Protein AF-A0A2V9HAG3-F1 (afdb_monomer)

Radius of gyration: 23.75 Å; Cα contacts (8 Å, |Δi|>4): 53; chains: 1; bounding box: 78×33×51 Å

pLDDT: mean 82.25, std 20.39, range [38.66, 98.19]

Solvent-accessible surface area (backbone atoms only — not comparable to full-atom values): 8205 Å² total; per-residue (Å²): 142,85,82,84,78,81,79,77,78,82,76,72,72,79,78,75,79,89,75,85,85,84,81,92,46,76,66,56,55,50,51,52,54,50,52,52,52,54,48,54,52,58,74,71,48,93,71,54,69,70,57,52,54,52,50,52,54,51,49,52,44,50,49,37,37,54,57,41,39,74,77,63,38,85,68,49,66,68,54,41,45,38,46,76,71,72,45,90,64,87,92,61,54,69,65,46,55,48,50,40,51,49,45,52,50,55,61,68,68,51,62,98,62,54,75,62,56,80,70,29,73,83,43,58,82,69,65,82,107

Secondary structure (DSSP, 8-state):
-------------------------HHHHHHHHHHHHHHHHHHHS---HHHHHHHHHHHHHHHHHHHHHHTT----HHHHHHHHTT---TT--HHHHHHHHHHHHHHHHS-TTHHHHTT-HHHHTTT--

Foldseek 3Di:
DDDPDDPDPPPPPPDDDDDDDDDDDPVNVVVVVVVVVVVVVVVPDPDDPVRVVVVVLVCLLVCLVVVLVVVPAPDDSVNSSCLVVVHDDPPGDPVSSVSSVVSSVVVPVPPPPVVCVVPPPVVVVVPPD

Structure (mmCIF, N/CA/C/O backbone):
data_AF-A0A2V9HAG3-F1
#
_entry.id   AF-A0A2V9HAG3-F1
#
loop_
_atom_site.group_PDB
_atom_site.id
_atom_site.type_symbol
_atom_site.label_atom_id
_atom_site.label_alt_id
_atom_site.label_comp_id
_atom_site.label_asym_id
_atom_site.label_entity_id
_atom_site.label_seq_id
_atom_site.pdbx_PDB_ins_code
_atom_site.Cartn_x
_atom_site.Cartn_y
_atom_site.Cartn_z
_atom_site.occupancy
_atom_site.B_iso_or_equiv
_atom_site.auth_seq_id
_atom_site.auth_comp_id
_atom_site.auth_asym_id
_atom_site.auth_atom_id
_atom_site.pdbx_PDB_model_num
ATOM 1 N N . MET A 1 1 ? -61.797 7.338 -31.074 1.00 43.69 1 MET A N 1
ATOM 2 C CA . MET A 1 1 ? -60.743 6.560 -31.758 1.00 43.69 1 MET A CA 1
ATOM 3 C C . MET A 1 1 ? -59.548 7.478 -31.913 1.00 43.69 1 MET A C 1
ATOM 5 O O . MET A 1 1 ? -59.654 8.463 -32.624 1.00 43.69 1 MET A O 1
ATOM 9 N N . GLY A 1 2 ? -58.485 7.245 -31.155 1.00 42.50 2 GLY A N 1
ATOM 10 C CA . GLY A 1 2 ? -57.330 8.139 -31.108 1.00 42.50 2 GLY A CA 1
ATOM 11 C C . GLY A 1 2 ? -56.347 7.630 -30.069 1.00 42.50 2 GLY A C 1
ATOM 12 O O . 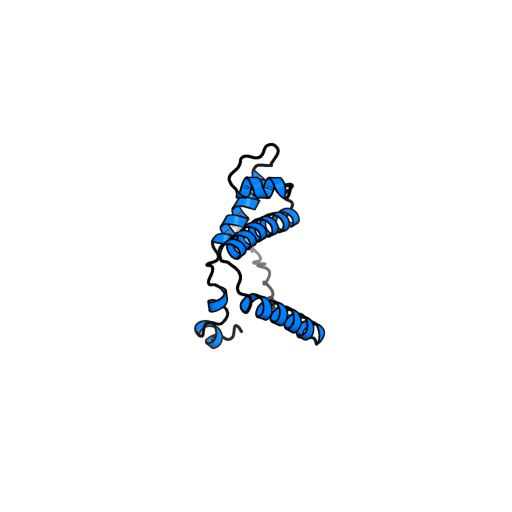GLY A 1 2 ? -56.325 8.114 -28.946 1.00 42.50 2 GLY A O 1
ATOM 13 N N . THR A 1 3 ? -55.613 6.577 -30.413 1.00 43.62 3 THR A N 1
ATOM 14 C CA . THR A 1 3 ? -54.488 6.097 -29.611 1.00 43.62 3 THR A CA 1
ATOM 15 C C . THR A 1 3 ? -53.237 6.817 -30.088 1.00 43.62 3 THR A C 1
ATOM 17 O O . THR A 1 3 ? -52.673 6.473 -31.126 1.00 43.62 3 THR A O 1
ATOM 20 N N . THR A 1 4 ? -52.820 7.834 -29.342 1.00 49.03 4 THR A N 1
ATOM 21 C CA . THR A 1 4 ? -51.509 8.465 -29.491 1.00 49.03 4 THR A CA 1
ATOM 22 C C . THR A 1 4 ? -50.461 7.482 -28.977 1.00 49.03 4 THR A C 1
ATOM 24 O O . THR A 1 4 ? -50.265 7.343 -27.772 1.00 49.03 4 THR A O 1
ATOM 27 N N . GLY A 1 5 ? -49.836 6.739 -29.888 1.00 46.31 5 GLY A N 1
ATOM 28 C CA . GLY A 1 5 ? -48.686 5.900 -29.571 1.00 46.31 5 GLY A CA 1
ATOM 29 C C . GLY A 1 5 ? -47.464 6.780 -29.338 1.00 46.31 5 GLY A C 1
ATOM 30 O O . GLY A 1 5 ? -46.930 7.353 -30.283 1.00 46.31 5 GLY A O 1
ATOM 31 N N . LEU A 1 6 ? -47.032 6.902 -28.083 1.00 51.00 6 LEU A N 1
ATOM 32 C CA . LEU A 1 6 ? -45.717 7.439 -27.744 1.00 51.00 6 LEU A CA 1
ATOM 33 C C . LEU A 1 6 ? -44.664 6.435 -28.245 1.00 51.00 6 LEU A C 1
ATOM 35 O O . LEU A 1 6 ? -44.533 5.344 -27.691 1.00 51.00 6 LEU A O 1
ATOM 39 N N . GLN A 1 7 ? -43.925 6.778 -29.298 1.00 55.44 7 GLN A N 1
ATOM 40 C CA . GLN A 1 7 ? -42.711 6.052 -29.664 1.00 55.44 7 GLN A CA 1
ATOM 41 C C . GLN A 1 7 ? -41.627 6.405 -28.641 1.00 55.44 7 GLN A C 1
ATOM 43 O O . GLN A 1 7 ? -41.087 7.509 -28.656 1.00 55.44 7 GLN A O 1
ATOM 48 N N . LEU A 1 8 ? -41.323 5.466 -27.738 1.00 52.16 8 LEU A N 1
ATOM 49 C CA . LEU A 1 8 ? -40.071 5.497 -26.991 1.00 52.16 8 LEU A CA 1
ATOM 50 C C . LEU A 1 8 ? -38.932 5.361 -28.006 1.00 52.16 8 LEU A C 1
ATOM 52 O O . LEU A 1 8 ? -38.699 4.283 -28.551 1.00 52.16 8 LEU A O 1
ATOM 56 N N . SER A 1 9 ? -38.228 6.461 -28.259 1.00 51.41 9 SER A N 1
ATOM 57 C CA . SER A 1 9 ? -36.904 6.434 -28.863 1.00 51.41 9 SER A CA 1
ATOM 58 C C . SER A 1 9 ? -35.992 5.639 -27.933 1.00 51.41 9 SER A C 1
ATOM 60 O O . SER A 1 9 ? -35.631 6.104 -26.851 1.00 51.41 9 SER A O 1
ATOM 62 N N . THR A 1 10 ? -35.659 4.413 -28.330 1.00 57.00 10 THR A N 1
ATOM 63 C CA . THR A 1 10 ? -34.601 3.607 -27.722 1.00 57.00 10 THR A CA 1
ATOM 64 C C . THR A 1 10 ? -33.259 4.254 -28.035 1.00 57.00 10 THR A C 1
ATOM 66 O O . THR A 1 10 ? -32.503 3.764 -28.868 1.00 57.00 10 THR A O 1
ATOM 69 N N . ASP A 1 11 ? -32.973 5.372 -27.380 1.00 49.41 11 ASP A N 1
ATOM 70 C CA . ASP A 1 11 ? -31.652 5.988 -27.376 1.00 49.41 11 ASP A CA 1
ATOM 71 C C . ASP A 1 1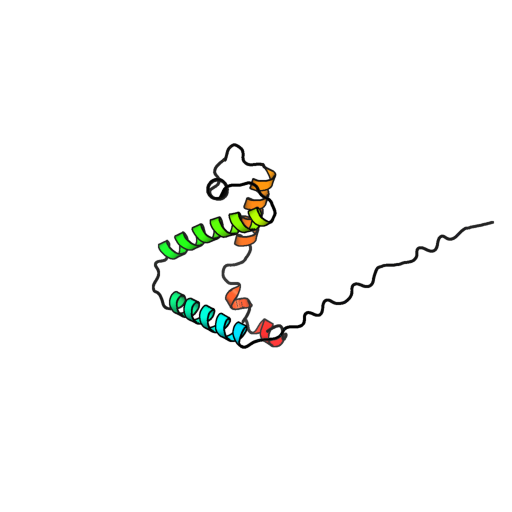1 ? -30.837 5.344 -26.246 1.00 49.41 11 ASP A C 1
ATOM 73 O O . ASP A 1 11 ? -30.435 5.960 -25.259 1.00 49.41 11 ASP A O 1
ATOM 77 N N . VAL A 1 12 ? -30.670 4.020 -26.342 1.00 59.50 12 VAL A N 1
ATOM 78 C CA . VAL A 1 12 ? -29.624 3.335 -25.587 1.00 59.50 12 VAL A CA 1
ATOM 79 C C . VAL A 1 12 ? -28.332 3.704 -26.297 1.00 59.50 12 VAL A C 1
ATOM 81 O O . VAL A 1 12 ? -27.927 3.044 -27.252 1.00 59.50 12 VAL A O 1
ATOM 84 N N . SER A 1 13 ? -27.750 4.817 -25.848 1.00 57.88 13 SER A N 1
ATOM 85 C CA . SER A 1 13 ? -26.429 5.308 -26.227 1.00 57.88 13 SER A CA 1
ATOM 86 C C . SER A 1 13 ? -25.469 4.132 -26.416 1.00 57.88 13 SER A C 1
ATOM 88 O O . SER A 1 13 ? -25.158 3.400 -25.470 1.00 57.88 13 SER A O 1
ATOM 90 N N . GLN A 1 14 ? -25.065 3.905 -27.670 1.00 60.88 14 GLN A N 1
ATOM 91 C CA . GLN A 1 14 ? -24.080 2.900 -28.046 1.00 60.88 14 GLN A CA 1
ATOM 92 C C . GLN A 1 14 ? -22.820 3.125 -27.209 1.00 60.88 14 GLN A C 1
ATOM 94 O O . GLN A 1 14 ? -22.093 4.102 -27.386 1.00 60.88 14 GLN A O 1
ATOM 99 N N . LYS A 1 15 ? -22.550 2.198 -26.290 1.00 66.38 15 LYS A N 1
ATOM 100 C CA . LYS A 1 15 ? -21.295 2.149 -25.548 1.00 66.38 15 LYS A CA 1
ATOM 101 C C . LYS A 1 15 ? -20.166 1.920 -26.555 1.00 66.38 15 LYS A C 1
ATOM 103 O O . LYS A 1 15 ? -19.976 0.799 -27.018 1.00 66.38 15 LYS A O 1
ATOM 108 N N . MET A 1 16 ? -19.442 2.982 -26.909 1.00 74.50 16 MET A N 1
ATOM 109 C CA . MET A 1 16 ? -18.207 2.882 -27.689 1.00 74.50 16 MET A CA 1
ATOM 110 C C . MET A 1 16 ? -17.277 1.869 -27.007 1.00 74.50 16 MET A C 1
ATOM 112 O O . MET A 1 16 ? -17.067 1.929 -25.792 1.00 74.50 16 MET A O 1
ATOM 116 N N . SER A 1 17 ? -16.751 0.909 -27.768 1.00 80.00 17 SER A N 1
ATOM 117 C CA . SER A 1 17 ? -15.815 -0.090 -27.253 1.00 80.00 17 SER A CA 1
ATOM 118 C C . SER A 1 17 ? -14.539 0.601 -26.769 1.00 80.00 17 SER A C 1
ATOM 120 O O . SER A 1 17 ? -13.871 1.280 -27.547 1.00 80.00 17 SER A O 1
ATOM 122 N N . PHE A 1 18 ? -14.201 0.431 -25.490 1.00 86.25 18 PHE A N 1
ATOM 123 C CA . PHE A 1 18 ? -12.934 0.894 -24.928 1.00 86.25 18 PHE A CA 1
ATOM 124 C C . PHE A 1 18 ? -11.774 0.167 -25.625 1.00 86.25 18 PHE A C 1
ATOM 126 O O . PHE A 1 18 ? -11.646 -1.048 -25.494 1.00 86.25 18 PHE A O 1
ATOM 133 N N . ALA A 1 19 ? -10.961 0.910 -26.379 1.00 87.88 19 ALA A N 1
ATOM 134 C CA . ALA A 1 19 ? -9.804 0.403 -27.117 1.00 87.88 19 ALA A CA 1
ATOM 135 C C . ALA A 1 19 ? -8.544 1.181 -26.688 1.00 87.88 19 ALA A C 1
ATOM 137 O O . ALA A 1 19 ? -8.182 2.165 -27.339 1.00 87.88 19 ALA A O 1
ATOM 138 N N . PRO A 1 20 ? -7.915 0.817 -25.555 1.00 91.12 20 PRO A N 1
ATOM 139 C CA . PRO A 1 20 ? -6.719 1.501 -25.079 1.00 91.12 20 PRO A CA 1
ATOM 140 C C . PRO A 1 20 ? -5.552 1.279 -26.048 1.00 91.12 20 PRO A C 1
ATOM 142 O O . PRO A 1 20 ? -5.352 0.174 -26.551 1.00 91.12 20 PRO A O 1
ATOM 145 N N . GLN A 1 21 ? -4.774 2.332 -26.300 1.00 92.31 21 GLN A N 1
ATOM 146 C CA . GLN A 1 21 ? -3.543 2.260 -27.085 1.00 92.31 21 GLN A CA 1
ATOM 147 C C . GLN A 1 21 ? -2.351 2.231 -26.130 1.00 92.31 21 GLN A C 1
ATOM 149 O O . GLN A 1 21 ? -2.187 3.137 -25.314 1.00 92.31 21 GLN A O 1
ATOM 154 N N . PHE A 1 22 ? -1.536 1.183 -26.224 1.00 92.25 22 PHE A N 1
ATOM 155 C CA . PHE A 1 22 ? -0.337 1.014 -25.410 1.00 92.25 22 PHE A CA 1
ATOM 156 C C . PHE A 1 22 ? 0.905 1.155 -26.286 1.00 92.25 22 PHE A C 1
ATOM 158 O O . PHE A 1 22 ? 0.975 0.568 -27.363 1.00 92.25 22 PHE A O 1
ATOM 165 N N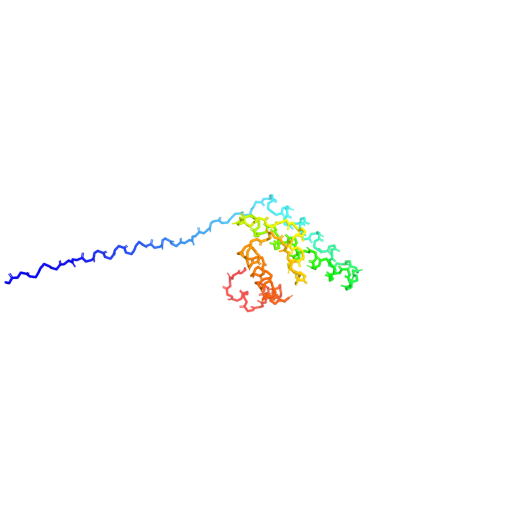 . GLU A 1 23 ? 1.899 1.892 -25.799 1.00 95.12 23 GLU A N 1
ATOM 166 C CA . GLU A 1 23 ? 3.207 2.024 -26.435 1.00 95.12 23 GLU A CA 1
ATOM 167 C C . GLU A 1 23 ? 4.298 1.846 -25.377 1.00 95.12 23 GLU A C 1
ATOM 169 O O . GLU A 1 23 ? 4.274 2.488 -24.324 1.00 95.12 23 GLU A O 1
ATOM 174 N N . ILE A 1 24 ? 5.260 0.961 -25.644 1.00 93.94 24 ILE A N 1
ATOM 175 C CA . ILE A 1 24 ? 6.413 0.759 -24.765 1.00 93.94 24 ILE A CA 1
ATOM 176 C C . ILE A 1 24 ? 7.522 1.706 -25.208 1.00 93.94 24 ILE A C 1
ATOM 178 O O . ILE A 1 24 ? 8.057 1.590 -26.308 1.00 93.94 24 ILE A O 1
ATOM 182 N N . THR A 1 25 ? 7.905 2.619 -24.321 1.00 97.00 25 THR A N 1
ATOM 183 C CA . THR A 1 25 ? 9.023 3.540 -24.543 1.00 97.00 25 THR A CA 1
ATOM 184 C C . THR A 1 25 ? 10.291 3.035 -23.858 1.00 97.00 25 THR A C 1
ATOM 186 O O . THR A 1 25 ? 10.238 2.263 -22.899 1.00 97.00 25 THR A O 1
ATOM 189 N N . ASN A 1 26 ? 11.451 3.547 -24.274 1.00 97.94 26 ASN A N 1
ATOM 190 C CA . ASN A 1 26 ? 12.724 3.247 -23.608 1.00 97.94 26 ASN A CA 1
ATOM 191 C C . ASN A 1 26 ? 12.707 3.589 -22.106 1.00 97.94 26 ASN A C 1
ATOM 193 O O . ASN A 1 26 ? 13.349 2.897 -21.318 1.00 97.94 26 ASN A O 1
ATOM 197 N N . SER A 1 27 ? 11.952 4.618 -21.698 1.00 97.88 27 SER A N 1
ATOM 198 C CA . SER A 1 27 ? 11.793 4.970 -20.282 1.00 97.88 27 SER A CA 1
ATOM 199 C C . SER A 1 27 ? 11.011 3.902 -19.520 1.00 97.88 27 SER A C 1
ATOM 201 O O . SER A 1 27 ? 11.432 3.511 -18.437 1.00 97.88 27 SER A O 1
ATOM 203 N N . ILE A 1 28 ? 9.912 3.393 -20.091 1.00 97.00 28 ILE A N 1
ATOM 204 C CA . ILE A 1 28 ? 9.128 2.305 -19.485 1.00 97.00 28 ILE A CA 1
ATOM 205 C C . ILE A 1 28 ? 10.012 1.066 -19.316 1.00 97.00 28 ILE A C 1
ATOM 207 O O . ILE A 1 28 ? 10.093 0.518 -18.220 1.00 97.00 28 ILE A O 1
ATOM 211 N N . THR A 1 29 ? 10.749 0.674 -20.357 1.00 97.38 29 THR A N 1
ATOM 212 C CA . THR A 1 29 ? 11.670 -0.472 -20.298 1.00 97.38 29 THR A CA 1
ATOM 213 C C . THR A 1 29 ? 12.758 -0.289 -19.235 1.00 97.38 29 THR A C 1
ATOM 215 O O . THR A 1 29 ? 13.090 -1.233 -1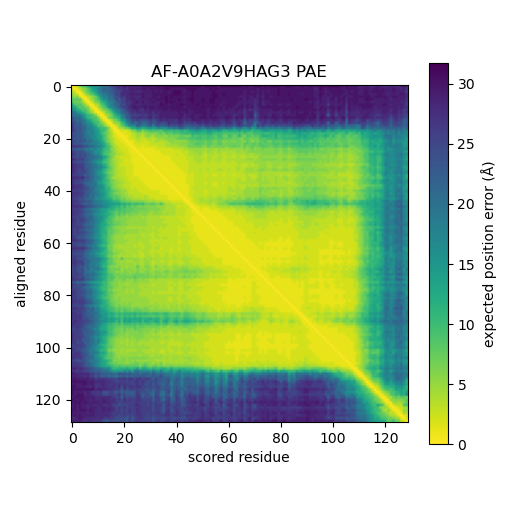8.512 1.00 97.38 29 THR A O 1
ATOM 218 N N . ALA A 1 30 ? 13.307 0.922 -19.103 1.00 98.06 30 ALA A N 1
ATOM 219 C CA . ALA A 1 30 ? 14.316 1.224 -18.093 1.00 98.06 30 ALA A CA 1
ATOM 220 C C . ALA A 1 30 ? 13.761 1.116 -16.663 1.00 98.06 30 ALA A C 1
ATOM 222 O O . ALA A 1 30 ? 14.416 0.512 -15.811 1.00 98.06 30 ALA A O 1
ATOM 223 N N . GLU A 1 31 ? 12.563 1.646 -16.397 1.00 98.12 31 GLU A N 1
ATOM 224 C CA . GLU A 1 31 ? 11.936 1.543 -15.073 1.00 98.12 31 GLU A CA 1
ATOM 225 C C . GLU A 1 31 ? 11.519 0.104 -14.745 1.00 98.12 31 GLU A C 1
ATOM 227 O O . GLU A 1 31 ?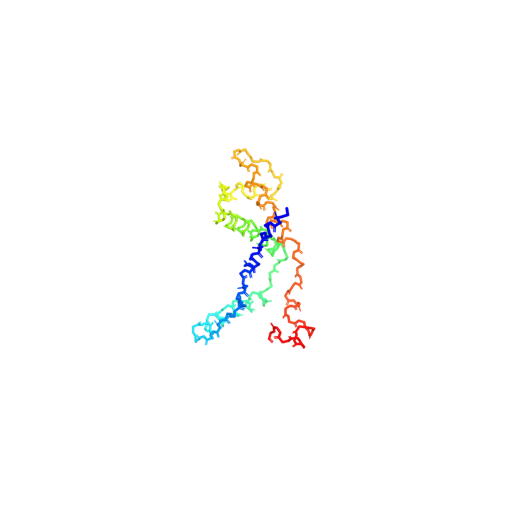 11.819 -0.372 -13.651 1.00 98.12 31 GLU A O 1
ATOM 232 N N . LEU A 1 32 ? 10.941 -0.637 -15.699 1.00 97.00 32 LEU A N 1
ATOM 233 C CA . LEU A 1 32 ? 10.638 -2.065 -15.521 1.00 97.00 32 LEU A CA 1
ATOM 234 C C . LEU A 1 32 ? 11.898 -2.860 -15.160 1.00 97.00 32 LEU A C 1
ATOM 236 O O . LEU A 1 32 ? 11.897 -3.641 -14.213 1.00 97.00 32 LEU A O 1
ATOM 240 N N . THR A 1 33 ? 13.015 -2.593 -15.843 1.00 97.50 33 THR A N 1
ATOM 241 C CA . THR A 1 33 ? 14.301 -3.238 -15.535 1.00 97.50 33 THR A CA 1
ATOM 242 C C . THR A 1 33 ? 14.775 -2.924 -14.111 1.00 97.50 33 THR A C 1
ATOM 244 O O . THR A 1 33 ? 15.355 -3.784 -13.448 1.00 97.50 33 THR A O 1
ATOM 247 N N . ARG A 1 34 ? 14.558 -1.700 -13.611 1.00 98.00 34 ARG A N 1
ATOM 248 C CA . ARG A 1 34 ? 14.916 -1.334 -12.230 1.00 98.00 34 ARG A CA 1
ATOM 249 C C . ARG A 1 34 ? 14.026 -2.041 -11.209 1.00 98.00 34 ARG A C 1
ATOM 251 O O . ARG A 1 34 ? 14.555 -2.539 -10.217 1.00 98.00 34 ARG A O 1
ATOM 258 N N . ILE A 1 35 ? 12.722 -2.121 -11.473 1.00 97.38 35 ILE A N 1
ATOM 259 C CA . ILE A 1 35 ? 11.755 -2.831 -10.624 1.00 97.38 35 ILE A CA 1
ATOM 260 C C . ILE A 1 35 ? 12.132 -4.314 -10.520 1.00 97.38 35 ILE 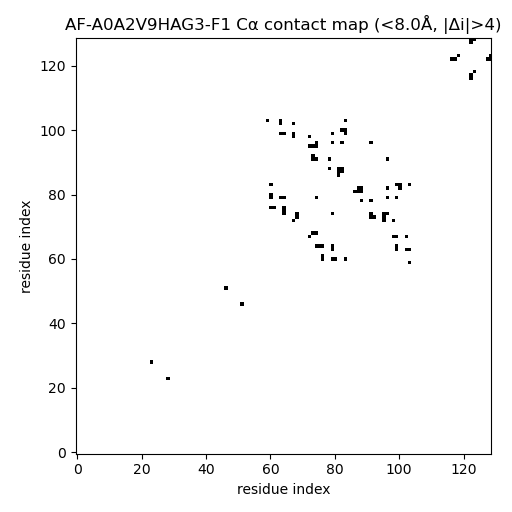A C 1
ATOM 262 O O . ILE A 1 35 ? 12.266 -4.828 -9.411 1.00 97.38 35 ILE A O 1
ATOM 266 N N . GLU A 1 36 ? 12.411 -4.978 -11.644 1.00 96.88 36 GLU A N 1
ATOM 267 C CA . GLU A 1 36 ? 12.766 -6.405 -11.647 1.00 96.88 36 GLU A CA 1
ATOM 268 C C . GLU A 1 36 ? 14.115 -6.687 -10.971 1.00 96.88 36 GLU A C 1
ATOM 270 O O . GLU A 1 36 ? 14.276 -7.705 -10.299 1.00 96.88 36 GLU A O 1
ATOM 275 N N . ARG A 1 37 ? 15.082 -5.763 -11.050 1.00 97.00 37 ARG A N 1
ATOM 276 C CA . ARG A 1 37 ? 16.333 -5.881 -10.277 1.00 97.00 37 ARG A CA 1
ATOM 277 C C . ARG A 1 37 ? 16.089 -5.802 -8.773 1.00 97.00 37 ARG A C 1
ATOM 279 O O . ARG A 1 37 ? 16.669 -6.588 -8.028 1.00 97.00 37 ARG A O 1
ATOM 286 N N . ALA A 1 38 ? 15.254 -4.864 -8.326 1.00 96.06 38 ALA A N 1
ATOM 287 C CA . ALA A 1 38 ? 14.906 -4.740 -6.914 1.00 96.06 38 ALA A CA 1
ATOM 288 C C . ALA A 1 38 ? 14.143 -5.978 -6.420 1.00 96.06 38 ALA A C 1
ATOM 290 O O . ALA A 1 38 ? 14.449 -6.502 -5.350 1.00 96.06 38 ALA A O 1
ATOM 291 N N . ARG A 1 39 ? 13.212 -6.491 -7.231 1.00 94.12 39 ARG A N 1
ATOM 292 C CA . ARG A 1 39 ? 12.484 -7.730 -6.951 1.00 94.12 39 ARG A CA 1
ATOM 293 C C . ARG A 1 39 ? 13.423 -8.925 -6.816 1.00 94.12 39 ARG A C 1
ATOM 295 O O . ARG A 1 39 ? 13.416 -9.577 -5.779 1.00 94.12 39 ARG A O 1
ATOM 302 N N . GLY A 1 40 ? 14.288 -9.151 -7.806 1.00 92.00 40 GLY A N 1
ATOM 303 C CA . GLY A 1 40 ? 15.241 -10.261 -7.785 1.00 92.00 40 GLY A CA 1
ATOM 304 C C . GLY A 1 40 ? 16.207 -10.204 -6.598 1.00 92.00 40 GLY A C 1
ATOM 305 O O . GLY A 1 40 ? 16.578 -11.241 -6.053 1.00 92.00 40 GLY A O 1
ATOM 306 N N . PHE A 1 41 ? 16.580 -9.001 -6.146 1.00 93.62 41 PHE A N 1
ATOM 307 C CA . PHE A 1 41 ? 17.354 -8.833 -4.915 1.00 93.62 41 PHE A CA 1
ATOM 308 C C . PHE A 1 41 ? 16.579 -9.297 -3.671 1.00 93.62 41 PHE A C 1
ATOM 310 O O . PHE A 1 41 ? 17.142 -10.004 -2.837 1.00 93.62 41 PHE A O 1
ATOM 317 N N . LEU A 1 42 ? 15.302 -8.920 -3.547 1.00 89.44 42 LEU A N 1
ATOM 318 C CA . LEU A 1 42 ? 14.451 -9.331 -2.425 1.00 89.44 42 LEU A CA 1
ATOM 319 C C . LEU A 1 42 ? 14.176 -10.840 -2.435 1.00 89.44 42 LEU A C 1
ATOM 321 O O . LEU A 1 42 ? 14.252 -11.461 -1.379 1.00 89.44 42 LEU A O 1
ATOM 325 N N . ASP A 1 43 ? 13.937 -11.431 -3.607 1.00 86.81 43 ASP A N 1
ATOM 326 C CA . ASP A 1 43 ? 13.695 -12.873 -3.759 1.00 86.81 43 ASP A CA 1
ATOM 327 C C . ASP A 1 43 ? 14.929 -13.712 -3.380 1.00 86.81 43 ASP A C 1
ATOM 329 O O . ASP A 1 43 ? 14.808 -14.811 -2.839 1.00 86.81 43 ASP A O 1
ATOM 333 N N . ALA A 1 44 ? 16.135 -13.195 -3.639 1.00 91.06 44 ALA A N 1
ATOM 334 C CA . ALA A 1 44 ? 17.387 -13.851 -3.264 1.00 91.06 44 ALA A CA 1
ATOM 335 C C . ALA A 1 44 ? 17.771 -13.642 -1.785 1.00 91.06 44 ALA A C 1
ATOM 337 O O . ALA A 1 44 ? 18.628 -14.362 -1.257 1.00 91.06 44 ALA A O 1
ATOM 338 N N . ALA A 1 45 ? 17.180 -12.654 -1.108 1.00 91.19 45 ALA A N 1
ATOM 339 C CA . ALA A 1 45 ? 17.479 -12.355 0.284 1.00 91.19 45 ALA A CA 1
ATOM 340 C C . ALA A 1 45 ? 16.845 -13.397 1.222 1.00 91.19 45 ALA A C 1
ATOM 342 O O . ALA A 1 45 ? 15.662 -13.714 1.141 1.00 91.19 45 ALA A O 1
ATOM 343 N N . LYS A 1 46 ? 17.624 -13.906 2.183 1.00 88.50 46 LYS A N 1
ATOM 344 C CA . LYS A 1 46 ? 17.110 -14.795 3.237 1.00 88.50 46 LYS A CA 1
ATOM 345 C C . LYS A 1 46 ? 16.500 -13.970 4.369 1.00 88.50 46 LYS A C 1
ATOM 347 O O . LYS A 1 46 ? 17.173 -13.670 5.353 1.00 88.50 46 LYS A O 1
ATOM 352 N N . LEU A 1 47 ? 15.242 -13.578 4.204 1.00 88.00 47 LEU A N 1
ATOM 353 C CA . LEU A 1 47 ? 14.470 -12.837 5.204 1.00 88.00 47 LEU A CA 1
ATOM 354 C C . LEU A 1 47 ? 13.747 -13.824 6.128 1.00 88.00 47 LEU A C 1
ATOM 356 O O . LEU A 1 47 ? 13.292 -14.874 5.678 1.00 88.00 47 LEU A O 1
ATOM 360 N N . SER A 1 48 ? 13.663 -13.519 7.425 1.00 92.81 48 SER A N 1
ATOM 361 C CA . SER A 1 48 ? 12.930 -14.379 8.358 1.00 92.81 48 SER A CA 1
ATOM 362 C C . SER A 1 48 ? 11.424 -14.288 8.116 1.00 92.81 48 SER A C 1
ATOM 364 O O . SER A 1 48 ? 10.908 -13.245 7.709 1.00 92.81 48 SER A O 1
ATOM 366 N N . GLU A 1 49 ? 10.703 -15.366 8.421 1.00 90.75 49 GLU A N 1
ATOM 367 C CA . GLU A 1 49 ? 9.240 -15.397 8.316 1.00 90.75 49 GLU A CA 1
ATOM 368 C C . GLU A 1 49 ? 8.588 -14.300 9.172 1.00 90.75 49 GLU A C 1
ATOM 370 O O . GLU A 1 49 ? 7.691 -13.602 8.699 1.00 90.75 49 GLU A O 1
ATOM 375 N N . ASP A 1 50 ? 9.106 -14.062 10.381 1.00 94.50 50 ASP A N 1
ATOM 376 C CA . ASP A 1 50 ? 8.637 -12.992 11.271 1.00 94.50 50 ASP A CA 1
ATOM 377 C C . ASP A 1 50 ? 8.801 -11.599 10.652 1.00 94.50 50 ASP A C 1
ATOM 379 O O . ASP A 1 50 ? 7.919 -10.743 10.781 1.00 94.50 50 ASP A O 1
ATOM 383 N N . TRP A 1 51 ? 9.919 -11.359 9.957 1.00 93.25 51 TRP A N 1
ATOM 384 C CA . TRP A 1 51 ? 10.150 -10.091 9.271 1.00 93.25 51 TRP A CA 1
ATOM 385 C C . TRP A 1 51 ? 9.152 -9.910 8.125 1.00 93.25 51 TRP A C 1
ATOM 387 O O . TRP A 1 51 ? 8.549 -8.843 8.003 1.00 93.25 51 TRP A O 1
ATOM 397 N N . ILE A 1 52 ? 8.921 -10.961 7.329 1.00 91.06 52 ILE A N 1
ATOM 398 C CA . ILE A 1 52 ? 7.960 -10.936 6.217 1.00 91.06 52 ILE A CA 1
ATOM 399 C C . ILE A 1 52 ? 6.549 -10.665 6.747 1.00 91.06 52 ILE A C 1
ATOM 401 O O . ILE A 1 52 ? 5.870 -9.768 6.248 1.00 91.06 52 ILE A O 1
ATOM 405 N N . ALA A 1 53 ? 6.126 -11.372 7.795 1.00 90.75 53 ALA A N 1
ATOM 406 C CA . ALA A 1 53 ? 4.817 -11.185 8.412 1.00 90.75 53 ALA A CA 1
ATOM 407 C C . ALA A 1 53 ? 4.645 -9.765 8.983 1.00 90.75 53 ALA A C 1
ATOM 409 O O . ALA A 1 53 ? 3.599 -9.133 8.799 1.00 90.75 53 ALA A O 1
ATOM 410 N N . GLY A 1 54 ? 5.684 -9.228 9.634 1.00 93.62 54 GLY A N 1
ATOM 411 C CA . GLY A 1 54 ? 5.701 -7.852 10.129 1.00 93.62 54 GLY A CA 1
ATOM 412 C C . GLY A 1 54 ? 5.552 -6.823 9.006 1.00 93.62 54 GLY A C 1
ATOM 413 O O . GLY A 1 54 ? 4.734 -5.904 9.106 1.00 93.62 54 GLY A O 1
ATOM 414 N N . MET A 1 55 ? 6.285 -7.012 7.908 1.00 93.38 55 MET A N 1
ATOM 415 C CA . MET A 1 55 ? 6.223 -6.144 6.732 1.00 93.38 55 MET A CA 1
ATOM 416 C C . MET A 1 55 ? 4.873 -6.219 6.021 1.00 93.38 55 MET A C 1
ATOM 418 O O . MET A 1 55 ? 4.313 -5.176 5.693 1.00 93.38 55 MET A O 1
ATOM 422 N N . GLN A 1 56 ? 4.304 -7.414 5.845 1.00 91.50 56 GLN A N 1
ATOM 423 C CA . GLN A 1 56 ? 2.968 -7.599 5.268 1.00 91.50 56 GLN A CA 1
ATOM 424 C C . GLN A 1 56 ? 1.891 -6.909 6.108 1.00 91.50 56 GLN A C 1
ATOM 426 O O . GLN A 1 56 ? 1.042 -6.197 5.574 1.00 91.50 56 GLN A O 1
ATOM 431 N N . LYS A 1 57 ? 1.952 -7.049 7.439 1.00 92.31 57 LYS A N 1
ATOM 432 C CA . LYS A 1 57 ? 1.033 -6.351 8.345 1.00 92.31 57 LYS A CA 1
ATOM 433 C C . LYS A 1 57 ? 1.157 -4.834 8.205 1.00 92.31 57 LYS A C 1
ATOM 435 O O . LYS A 1 57 ? 0.141 -4.141 8.174 1.00 92.31 57 LYS A O 1
ATOM 440 N N . ARG A 1 58 ? 2.385 -4.310 8.118 1.00 95.56 58 ARG A N 1
ATOM 441 C CA . ARG A 1 58 ? 2.619 -2.871 7.947 1.00 95.56 58 ARG A CA 1
ATOM 442 C C . ARG A 1 58 ? 2.140 -2.369 6.584 1.00 95.56 58 ARG A C 1
ATOM 444 O O . ARG A 1 58 ? 1.507 -1.319 6.535 1.00 95.56 58 ARG A O 1
ATOM 451 N N . SER A 1 59 ? 2.411 -3.117 5.515 1.00 95.19 59 SER A N 1
ATOM 452 C CA . SER A 1 59 ? 1.946 -2.824 4.154 1.00 95.19 59 SER A CA 1
ATOM 453 C C . SER A 1 59 ? 0.422 -2.756 4.105 1.00 95.19 59 SER A C 1
ATOM 455 O O . SER A 1 59 ? -0.100 -1.742 3.657 1.00 95.19 59 SER A O 1
ATOM 457 N N . LEU A 1 60 ? -0.289 -3.724 4.695 1.00 94.62 60 LEU A N 1
ATOM 458 C CA . LEU A 1 60 ? -1.753 -3.697 4.769 1.00 94.62 60 LEU A CA 1
ATOM 459 C C . LEU A 1 60 ? -2.287 -2.420 5.433 1.00 94.62 60 LEU A C 1
ATOM 461 O O . LEU A 1 60 ? -3.251 -1.834 4.951 1.00 94.62 60 LEU A O 1
ATOM 465 N N . VAL A 1 61 ? -1.675 -1.978 6.536 1.00 97.31 61 VAL A N 1
ATOM 466 C CA . VAL A 1 61 ? -2.093 -0.746 7.226 1.00 97.31 61 VAL A CA 1
ATOM 467 C C . VAL A 1 61 ? -1.866 0.484 6.349 1.00 97.31 61 VAL A C 1
ATOM 469 O O . VAL A 1 61 ? -2.749 1.333 6.260 1.00 97.31 61 VAL A O 1
ATOM 472 N N . LEU A 1 62 ? -0.699 0.582 5.706 1.00 97.88 62 LEU A N 1
ATOM 473 C CA . LEU A 1 62 ? -0.355 1.715 4.847 1.00 97.88 62 LEU A CA 1
ATOM 474 C C . LEU A 1 62 ? -1.251 1.771 3.609 1.00 97.88 62 LEU A C 1
ATOM 476 O O . LEU A 1 62 ? -1.799 2.827 3.309 1.00 97.88 62 LEU A O 1
ATOM 480 N N . GLU A 1 63 ? -1.429 0.645 2.923 1.00 96.12 63 GLU A N 1
ATOM 481 C CA . GLU A 1 63 ? -2.276 0.559 1.737 1.00 96.12 63 GLU A CA 1
ATOM 482 C C . GLU A 1 63 ? -3.722 0.901 2.059 1.00 96.12 63 GLU A C 1
ATOM 484 O O . GLU A 1 63 ? -4.284 1.787 1.422 1.00 96.12 63 GLU A O 1
ATOM 489 N N . ALA A 1 64 ? -4.296 0.260 3.083 1.00 96.88 64 ALA A N 1
ATOM 490 C CA . ALA A 1 64 ? -5.672 0.507 3.487 1.00 96.88 64 ALA A CA 1
ATOM 491 C C . ALA A 1 64 ? -5.886 1.970 3.883 1.00 96.88 64 ALA A C 1
ATOM 493 O O . ALA A 1 64 ? -6.882 2.559 3.490 1.00 96.88 64 ALA A O 1
ATOM 494 N N . HIS A 1 65 ? -4.947 2.573 4.618 1.00 98.19 65 HIS A N 1
ATOM 495 C CA . HIS A 1 65 ? -5.049 3.981 4.980 1.00 98.19 65 HIS A CA 1
ATOM 496 C C . HIS A 1 65 ? -4.990 4.891 3.749 1.00 98.19 65 HIS A C 1
ATOM 498 O O . HIS A 1 65 ? -5.897 5.691 3.549 1.00 98.19 65 HIS A O 1
ATOM 504 N N . TYR A 1 66 ? -3.946 4.793 2.921 1.00 97.88 66 TYR A N 1
ATOM 505 C CA . TYR A 1 66 ? -3.764 5.749 1.828 1.00 97.88 66 TYR A CA 1
ATOM 506 C C . TYR A 1 66 ? -4.801 5.583 0.722 1.00 97.88 66 TYR A C 1
ATOM 508 O O . TYR A 1 66 ? -5.276 6.589 0.200 1.00 97.88 66 TYR A O 1
ATOM 516 N N . THR A 1 67 ? -5.202 4.352 0.397 1.00 96.44 67 THR A N 1
ATOM 517 C CA . THR A 1 67 ? -6.223 4.124 -0.630 1.00 96.44 67 THR A CA 1
ATOM 518 C C . THR A 1 67 ? -7.570 4.705 -0.217 1.00 96.44 67 THR A C 1
ATOM 520 O O . THR A 1 67 ? -8.163 5.427 -1.004 1.00 96.44 67 THR A O 1
ATOM 523 N N . THR A 1 68 ? -8.040 4.481 1.015 1.00 97.25 68 THR A N 1
ATOM 524 C CA . THR A 1 68 ? -9.331 5.027 1.452 1.00 97.25 68 THR A CA 1
ATOM 525 C C . THR A 1 68 ? -9.221 6.511 1.777 1.00 97.25 68 THR A C 1
ATOM 527 O O . THR A 1 68 ? -10.209 7.238 1.744 1.00 97.25 68 THR A O 1
ATOM 530 N N . HIS A 1 69 ? -8.033 7.012 2.126 1.00 97.81 69 HIS A N 1
ATOM 531 C CA . HIS A 1 69 ? -7.834 8.444 2.344 1.00 97.81 69 HIS A CA 1
ATOM 532 C C . HIS A 1 69 ? -7.942 9.233 1.035 1.00 97.81 69 HIS A C 1
ATOM 534 O O . HIS A 1 69 ? -8.549 10.300 1.023 1.00 97.81 69 HIS A O 1
ATOM 540 N N . ILE A 1 70 ? -7.430 8.683 -0.073 1.00 97.12 70 ILE A N 1
ATOM 541 C CA . ILE A 1 70 ? -7.604 9.258 -1.417 1.00 97.12 70 ILE A CA 1
ATOM 542 C C . ILE A 1 70 ? -9.091 9.337 -1.796 1.00 97.12 70 ILE A C 1
ATOM 544 O O . ILE A 1 70 ? -9.514 10.340 -2.366 1.00 97.12 70 ILE A O 1
ATOM 548 N N . GLU A 1 71 ? -9.888 8.337 -1.413 1.00 94.88 71 GLU A N 1
ATOM 549 C CA . GLU A 1 71 ? -11.342 8.301 -1.650 1.00 94.88 71 GLU A CA 1
ATOM 550 C C . GLU A 1 71 ? -12.155 9.180 -0.670 1.00 94.88 71 GLU A C 1
ATOM 552 O O . GLU A 1 71 ? 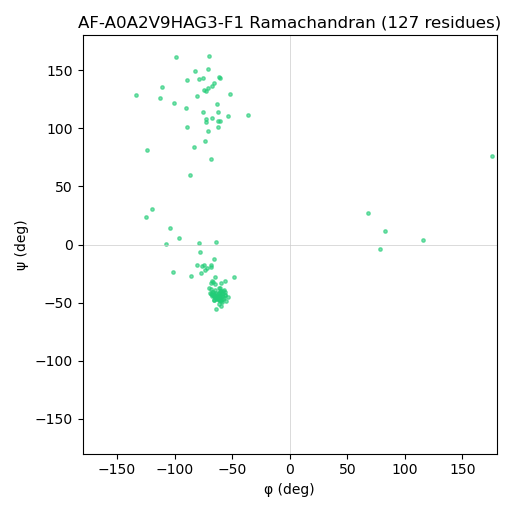-13.353 9.389 -0.858 1.00 94.88 71 GLU A O 1
ATOM 557 N N . GLY A 1 72 ? -11.507 9.762 0.349 1.00 95.94 72 GLY A N 1
ATOM 558 C CA . GLY A 1 72 ? -12.088 10.807 1.199 1.00 95.94 72 GLY A CA 1
ATOM 559 C C . GLY A 1 72 ? -12.294 10.451 2.674 1.00 95.94 72 GLY A C 1
ATOM 560 O O . GLY A 1 72 ? -12.819 11.286 3.422 1.00 95.94 72 GLY A O 1
ATOM 561 N N . THR A 1 73 ? -11.865 9.268 3.130 1.00 97.06 73 THR A N 1
ATOM 562 C CA . THR A 1 73 ? -11.891 8.939 4.569 1.00 97.06 73 THR A CA 1
ATOM 563 C C . THR A 1 73 ? -11.016 9.901 5.381 1.00 97.06 73 THR A C 1
ATOM 565 O O . THR A 1 73 ? -9.942 10.315 4.947 1.00 97.06 73 THR A O 1
ATOM 568 N N . GLN A 1 74 ? -11.445 10.247 6.595 1.00 97.12 74 GLN A N 1
ATOM 569 C CA . GLN A 1 74 ? -10.768 11.220 7.470 1.00 97.12 74 GLN A CA 1
ATOM 570 C C . GLN A 1 74 ? -9.982 10.555 8.611 1.00 97.12 74 GLN A C 1
ATOM 572 O O . GLN A 1 74 ? -9.599 11.208 9.584 1.00 97.12 74 GLN A O 1
ATOM 577 N N . LEU A 1 75 ? -9.760 9.241 8.527 1.00 97.62 75 LEU A N 1
ATOM 578 C CA . LEU A 1 75 ? -9.002 8.496 9.527 1.00 97.62 75 LEU A CA 1
ATOM 579 C C . LEU A 1 75 ? -7.523 8.860 9.447 1.00 97.62 75 LEU A C 1
ATOM 581 O O . LEU A 1 75 ? -6.933 8.846 8.371 1.00 97.62 75 LEU A O 1
ATOM 585 N N . THR A 1 76 ? -6.886 9.095 10.590 1.00 97.81 76 THR A N 1
ATOM 586 C CA . THR A 1 76 ? -5.421 9.149 10.636 1.00 97.81 76 THR A CA 1
ATOM 587 C C . THR A 1 76 ? -4.828 7.754 10.426 1.00 97.81 76 THR A C 1
ATOM 589 O O . THR A 1 76 ? -5.500 6.733 10.621 1.00 97.81 76 THR A O 1
ATOM 592 N N . LEU A 1 77 ? -3.539 7.686 10.084 1.00 98.00 77 LEU A N 1
ATOM 593 C CA . LEU A 1 77 ? -2.824 6.412 9.990 1.00 98.00 77 LEU A CA 1
ATOM 594 C C . LEU A 1 77 ? -2.907 5.613 11.304 1.00 98.00 77 LEU A C 1
ATOM 596 O O . LEU A 1 77 ? -3.150 4.410 11.282 1.00 98.00 77 LEU A O 1
ATOM 600 N N . GLU A 1 78 ? -2.783 6.286 12.452 1.00 97.44 78 GLU A N 1
ATOM 601 C CA . GLU A 1 78 ? -2.890 5.654 13.774 1.00 97.44 78 GLU A CA 1
ATOM 602 C C . GLU A 1 78 ? -4.303 5.111 14.038 1.00 97.44 78 GLU A C 1
ATOM 604 O O . GLU A 1 78 ? -4.470 3.984 14.509 1.00 97.44 78 GLU A O 1
ATOM 609 N N . GLN A 1 79 ? -5.342 5.888 13.715 1.00 97.88 79 GLN A N 1
ATOM 610 C CA . GLN A 1 79 ? -6.725 5.427 13.845 1.00 97.88 79 GLN A CA 1
ATOM 611 C C . GLN A 1 79 ? -6.979 4.213 12.948 1.00 97.88 79 GLN A C 1
ATOM 613 O O . GLN A 1 79 ? -7.591 3.243 13.395 1.00 97.88 79 GLN A O 1
ATOM 618 N N . SER A 1 80 ? -6.455 4.244 11.721 1.00 98.00 80 SER A N 1
ATOM 619 C CA . SER A 1 80 ? -6.559 3.149 10.758 1.00 98.00 80 SER A CA 1
ATOM 620 C C . SER A 1 80 ? -5.893 1.879 11.289 1.00 98.00 80 SER A C 1
ATOM 622 O O . SER A 1 80 ? -6.514 0.818 11.318 1.00 98.00 80 SER A O 1
ATOM 624 N N . GLU A 1 81 ? -4.668 1.985 11.809 1.00 98.00 81 GLU A N 1
ATOM 625 C CA . GLU A 1 81 ? -3.941 0.867 12.420 1.00 98.00 81 GLU A CA 1
ATOM 626 C C . GLU A 1 81 ? -4.724 0.233 13.580 1.00 98.00 81 GLU A C 1
ATOM 628 O O . GLU A 1 81 ? -4.886 -0.990 13.644 1.00 98.00 81 GLU A O 1
ATOM 633 N N . ARG A 1 82 ? -5.281 1.063 14.468 1.00 97.88 82 ARG A N 1
ATOM 634 C CA . ARG A 1 82 ? -6.077 0.606 15.615 1.00 97.88 82 ARG A CA 1
ATOM 635 C C . ARG A 1 82 ? -7.375 -0.078 15.186 1.00 97.88 82 ARG A C 1
ATOM 637 O O . ARG A 1 82 ? -7.696 -1.139 15.722 1.00 97.88 82 ARG A O 1
ATOM 644 N N . ILE A 1 83 ? -8.092 0.480 14.210 1.00 97.81 83 ILE A N 1
ATOM 645 C CA . ILE A 1 83 ? -9.319 -0.117 13.657 1.00 97.81 83 ILE A CA 1
ATOM 646 C C . ILE A 1 83 ? -9.009 -1.468 12.999 1.00 97.81 83 ILE A C 1
ATOM 648 O O . ILE A 1 83 ? -9.688 -2.457 13.274 1.00 97.81 83 ILE A O 1
ATOM 652 N N . LEU A 1 84 ? -7.947 -1.555 12.191 1.00 96.75 84 LEU A N 1
ATOM 653 C CA . LEU A 1 84 ? -7.529 -2.799 11.530 1.00 96.75 84 LEU A CA 1
ATOM 654 C C . LEU A 1 84 ? -7.086 -3.881 12.526 1.00 96.75 84 LEU A C 1
ATOM 656 O O . LEU A 1 84 ? -7.244 -5.074 12.234 1.00 96.75 84 LEU A O 1
ATOM 660 N N . ALA A 1 85 ? -6.584 -3.475 13.697 1.00 95.88 85 ALA A N 1
ATOM 661 C CA . ALA A 1 85 ? -6.286 -4.334 14.842 1.00 95.88 85 ALA A CA 1
ATOM 662 C C . ALA A 1 85 ? -7.529 -4.718 15.678 1.00 95.88 85 ALA A C 1
ATOM 664 O O . ALA A 1 85 ? -7.395 -5.421 16.678 1.00 95.88 85 ALA A O 1
ATOM 665 N N . GLY A 1 86 ? -8.730 -4.278 15.288 1.00 95.50 86 GLY A N 1
ATOM 666 C CA . GLY A 1 86 ? -9.992 -4.592 15.966 1.00 95.50 86 GLY A CA 1
ATOM 667 C C . GLY A 1 86 ? -10.300 -3.710 17.179 1.00 95.50 86 GLY A C 1
ATOM 668 O O . GLY A 1 86 ? -11.213 -4.015 17.947 1.00 95.50 86 GLY A O 1
ATOM 669 N N . GLN A 1 87 ? -9.556 -2.621 17.382 1.00 96.31 87 GLN A N 1
ATOM 670 C CA . GLN A 1 87 ? -9.793 -1.702 18.490 1.00 96.31 87 GLN A CA 1
ATOM 671 C C . GLN A 1 87 ? -10.910 -0.708 18.161 1.00 96.31 87 GLN A C 1
ATOM 673 O O . GLN A 1 87 ? -11.070 -0.263 17.025 1.00 96.31 87 GLN A O 1
ATOM 678 N N . LYS A 1 88 ? -11.640 -0.278 19.195 1.00 90.75 88 LYS A N 1
ATOM 679 C CA . LYS A 1 88 ? -12.583 0.841 19.085 1.00 90.75 88 LYS A CA 1
ATOM 680 C C . LYS A 1 88 ? -11.830 2.166 19.162 1.00 90.75 88 LYS A C 1
ATOM 682 O O . LYS A 1 88 ? -11.092 2.415 20.116 1.00 90.75 88 LYS A O 1
ATOM 687 N N . VAL A 1 89 ? -12.061 3.034 18.184 1.00 94.38 89 VAL A N 1
ATOM 688 C CA . VAL A 1 89 ? -11.460 4.368 18.101 1.00 94.38 89 VAL A CA 1
ATOM 689 C C . VAL A 1 89 ? -12.552 5.419 18.281 1.00 94.38 89 VAL A C 1
ATOM 691 O O . VAL A 1 89 ? -13.569 5.398 17.593 1.00 94.38 89 VAL A O 1
ATOM 694 N N . ARG A 1 90 ? -12.363 6.341 19.232 1.00 91.62 90 ARG A N 1
ATOM 695 C CA . ARG A 1 90 ? -13.285 7.470 19.438 1.00 91.62 90 ARG A CA 1
ATOM 696 C C . ARG A 1 90 ? -13.069 8.520 18.350 1.00 91.62 90 ARG A C 1
ATOM 698 O O . ARG A 1 90 ? -11.932 8.773 17.968 1.00 91.62 90 ARG A O 1
ATOM 705 N N . GLY A 1 91 ? -14.151 9.148 17.895 1.00 89.75 91 GLY A N 1
ATOM 706 C CA . GLY A 1 91 ? -14.097 10.218 16.891 1.00 89.75 91 GLY A CA 1
ATOM 707 C C . GLY A 1 91 ? -13.906 9.738 15.449 1.00 89.75 91 GLY A C 1
ATOM 708 O O . GLY A 1 91 ? -13.960 10.559 14.543 1.00 89.75 91 GLY A O 1
ATOM 709 N N . ALA A 1 92 ? -13.735 8.432 15.223 1.00 94.69 92 ALA A N 1
ATOM 710 C CA . ALA A 1 92 ? -13.806 7.850 13.889 1.00 94.69 92 ALA A CA 1
ATOM 711 C C . ALA A 1 92 ? -15.264 7.832 13.411 1.00 94.69 92 ALA A C 1
ATOM 713 O O . ALA A 1 92 ? -16.158 7.398 14.147 1.00 94.69 92 ALA A O 1
ATOM 714 N N . ARG A 1 93 ? -15.506 8.294 12.180 1.00 96.25 93 ARG A N 1
ATOM 715 C CA . ARG A 1 93 ? -16.822 8.174 11.549 1.00 96.25 93 ARG A CA 1
ATOM 716 C C . ARG A 1 93 ? -17.099 6.690 11.267 1.00 96.25 93 ARG A C 1
ATOM 718 O O . ARG A 1 93 ? -16.188 5.997 10.811 1.00 96.25 93 ARG A O 1
ATOM 725 N N . PRO A 1 94 ? -18.317 6.187 11.535 1.00 95.69 94 PRO A N 1
ATOM 726 C CA . PRO A 1 94 ? -18.644 4.786 11.279 1.00 95.69 94 PRO A CA 1
ATOM 727 C C . PRO A 1 94 ? -18.432 4.376 9.818 1.00 95.69 94 PRO A C 1
ATOM 729 O O . PRO A 1 94 ? -17.906 3.295 9.574 1.00 95.69 94 PRO A O 1
ATOM 732 N N . ASP A 1 95 ? -18.778 5.258 8.877 1.00 96.81 95 ASP A N 1
ATOM 733 C CA . ASP A 1 95 ? -18.652 4.998 7.440 1.00 96.81 95 ASP A CA 1
ATOM 734 C C . ASP A 1 95 ? -17.180 4.866 7.023 1.00 96.81 95 ASP A C 1
ATOM 736 O O . ASP A 1 95 ? -16.812 3.862 6.421 1.00 96.81 95 ASP A O 1
ATOM 740 N N . ASP A 1 96 ? -16.312 5.792 7.450 1.00 97.50 96 ASP A N 1
ATOM 741 C CA . ASP A 1 96 ? -14.868 5.725 7.190 1.00 97.50 96 ASP A CA 1
ATOM 742 C C . ASP A 1 96 ? -14.245 4.435 7.756 1.00 97.50 96 ASP A C 1
ATOM 744 O O . ASP A 1 96 ? -13.426 3.777 7.111 1.00 97.50 96 ASP A O 1
ATOM 748 N N . ALA A 1 97 ? -14.640 4.044 8.975 1.00 97.31 97 ALA A N 1
ATOM 749 C CA . ALA A 1 97 ? -14.175 2.800 9.582 1.00 97.31 97 ALA A CA 1
ATOM 750 C C . ALA A 1 97 ? -14.663 1.574 8.795 1.00 97.31 97 ALA A C 1
ATOM 752 O O . ALA A 1 97 ? -13.916 0.607 8.629 1.00 97.31 97 ALA A O 1
ATOM 753 N N . GLN A 1 98 ? -15.900 1.609 8.298 1.00 97.00 98 GLN A N 1
ATOM 754 C CA . GLN A 1 98 ? -16.466 0.538 7.490 1.00 97.00 98 GLN A CA 1
ATOM 755 C C . GLN A 1 98 ? -15.769 0.425 6.130 1.00 97.00 98 GLN A C 1
ATOM 757 O O . GLN A 1 98 ? -15.486 -0.690 5.696 1.00 97.00 98 GLN A O 1
ATOM 762 N N . GLU A 1 99 ? -15.449 1.542 5.481 1.00 96.94 99 GLU A N 1
ATOM 763 C CA . GLU A 1 99 ? -14.712 1.574 4.216 1.00 96.94 99 GLU A CA 1
ATOM 764 C C . GLU A 1 99 ? -13.310 0.972 4.362 1.00 96.94 99 GLU A C 1
ATOM 766 O O . GLU A 1 99 ? -12.933 0.071 3.609 1.00 96.94 99 GLU A O 1
ATOM 771 N N . LEU A 1 100 ? -12.584 1.361 5.412 1.00 97.69 100 LEU A N 1
ATOM 772 C CA . LEU A 1 100 ? -11.275 0.795 5.737 1.00 97.69 100 LEU A CA 1
ATOM 773 C C . LEU A 1 100 ? -11.340 -0.728 5.968 1.00 97.69 100 LEU A C 1
ATOM 775 O O . LEU A 1 100 ? -10.504 -1.492 5.474 1.00 97.69 100 LEU A O 1
ATOM 779 N N . LEU A 1 101 ? -12.350 -1.198 6.707 1.00 97.00 101 LEU A N 1
ATOM 780 C CA . LEU A 1 101 ? -12.563 -2.629 6.948 1.00 97.00 101 LEU A CA 1
ATOM 781 C C . LEU A 1 101 ? -12.982 -3.378 5.675 1.00 97.00 101 LEU A C 1
ATOM 783 O O . LEU A 1 101 ? -12.592 -4.536 5.492 1.00 97.00 101 LEU A O 1
ATOM 787 N N . ASN A 1 102 ? -13.733 -2.728 4.785 1.00 95.56 102 ASN A N 1
ATOM 788 C CA . ASN A 1 102 ? -14.084 -3.274 3.479 1.00 95.56 102 ASN A CA 1
ATOM 789 C C . ASN A 1 102 ? -12.839 -3.440 2.601 1.00 95.56 102 ASN A C 1
ATOM 791 O O . ASN A 1 102 ? -12.681 -4.509 2.010 1.00 95.56 102 ASN A O 1
ATOM 795 N N . TYR A 1 103 ? -11.923 -2.463 2.585 1.00 95.19 103 TYR A N 1
ATOM 796 C CA . TYR A 1 103 ? -10.639 -2.608 1.893 1.00 95.19 103 TYR A CA 1
ATOM 797 C C . TYR A 1 103 ? -9.843 -3.794 2.443 1.00 95.19 103 TYR A C 1
ATOM 799 O O . TYR A 1 103 ? -9.445 -4.669 1.679 1.00 95.19 103 TYR A O 1
ATOM 807 N N . LYS A 1 104 ? -9.681 -3.901 3.773 1.00 94.31 104 LYS A N 1
ATOM 808 C CA . LYS A 1 104 ? -9.003 -5.053 4.402 1.00 94.31 104 LYS A CA 1
ATOM 809 C C . LYS A 1 104 ? -9.617 -6.379 3.955 1.00 94.31 104 LYS A C 1
ATOM 811 O O . LYS A 1 104 ? -8.894 -7.326 3.651 1.00 94.31 104 LYS A O 1
ATOM 816 N N . LYS A 1 105 ? -10.949 -6.465 3.930 1.00 93.75 105 LYS A N 1
ATOM 817 C CA . LYS A 1 105 ? -11.657 -7.668 3.486 1.00 93.75 105 LYS A CA 1
ATOM 818 C C . LYS A 1 105 ? -11.368 -7.971 2.014 1.00 93.75 105 LYS A C 1
ATOM 820 O O . LYS A 1 105 ? -11.089 -9.121 1.701 1.00 93.75 105 LYS A O 1
ATOM 825 N N . ALA A 1 106 ? -11.408 -6.969 1.136 1.00 90.94 106 ALA A N 1
ATOM 826 C CA . ALA A 1 106 ? -11.088 -7.123 -0.283 1.00 90.94 106 ALA A CA 1
ATOM 827 C C . ALA A 1 106 ? -9.635 -7.568 -0.502 1.00 90.94 106 ALA A C 1
ATOM 829 O O . ALA A 1 106 ? -9.391 -8.528 -1.228 1.00 90.94 106 ALA A O 1
ATOM 830 N N . PHE A 1 107 ? -8.688 -6.944 0.199 1.00 87.94 107 PHE A N 1
ATOM 831 C CA . PHE A 1 107 ? -7.273 -7.299 0.151 1.00 87.94 107 PHE A CA 1
ATOM 832 C C . PHE A 1 107 ? -7.055 -8.781 0.496 1.00 87.94 107 PHE A C 1
ATOM 834 O O . PHE A 1 107 ? -6.435 -9.513 -0.271 1.00 87.94 107 PHE A O 1
ATOM 841 N N . LEU A 1 108 ? -7.655 -9.250 1.597 1.00 86.00 108 LEU A N 1
ATOM 842 C CA . LEU A 1 108 ? -7.530 -10.635 2.071 1.00 86.00 108 LEU A CA 1
ATOM 843 C C . LEU A 1 108 ? -8.326 -11.665 1.250 1.00 86.00 108 LEU A C 1
ATOM 845 O O . LEU A 1 108 ? -8.054 -12.859 1.359 1.00 86.00 108 LEU A O 1
ATOM 849 N N . LEU A 1 109 ? -9.312 -11.238 0.454 1.00 84.00 109 LEU A N 1
ATOM 850 C CA . LEU A 1 109 ? -10.033 -12.121 -0.474 1.00 84.00 109 LEU A CA 1
ATOM 851 C C . LEU A 1 109 ? -9.164 -12.533 -1.667 1.00 84.00 109 LEU A C 1
ATOM 853 O O . LEU A 1 109 ? -9.457 -13.539 -2.314 1.00 84.00 109 LEU A O 1
ATOM 857 N N . THR A 1 110 ? -8.103 -11.779 -1.953 1.00 68.31 110 THR A N 1
ATOM 858 C CA . THR A 1 110 ? -7.148 -12.125 -3.002 1.00 68.31 110 THR A CA 1
ATOM 859 C C . THR A 1 110 ? -6.270 -13.270 -2.491 1.00 68.31 110 THR A C 1
ATOM 861 O O . THR A 1 110 ? -5.538 -13.080 -1.519 1.00 68.31 110 THR A O 1
ATOM 864 N N . PRO A 1 111 ? -6.335 -14.480 -3.078 1.00 53.88 111 PRO A N 1
ATOM 865 C CA . PRO A 1 111 ? -5.527 -15.590 -2.597 1.00 53.88 111 PRO A CA 1
ATOM 866 C C . PRO A 1 111 ? -4.036 -15.227 -2.707 1.00 53.88 111 PRO A C 1
ATOM 868 O O . PRO A 1 111 ? -3.645 -14.633 -3.710 1.00 53.88 111 PRO A O 1
ATOM 871 N N . PRO A 1 112 ? -3.174 -15.639 -1.757 1.00 54.44 112 PRO A N 1
ATOM 872 C CA . PRO A 1 112 ? -1.739 -15.315 -1.758 1.00 54.44 112 PRO A CA 1
ATOM 873 C C . PRO A 1 112 ? -0.960 -15.899 -2.957 1.00 54.44 112 PRO A C 1
ATOM 875 O O . PRO A 1 112 ? 0.251 -15.742 -3.046 1.00 54.44 112 PRO A O 1
ATOM 878 N N . ASN A 1 113 ? -1.648 -16.578 -3.880 1.00 46.50 113 ASN A N 1
ATOM 879 C CA . ASN A 1 113 ? -1.101 -17.259 -5.046 1.00 46.50 113 ASN A CA 1
ATOM 880 C C . ASN A 1 113 ? -1.652 -16.708 -6.386 1.00 46.50 113 ASN A C 1
ATOM 882 O O . ASN A 1 113 ? -1.805 -17.435 -7.367 1.00 46.50 113 ASN A O 1
ATOM 886 N N . THR A 1 114 ? -2.006 -15.428 -6.467 1.00 48.69 114 THR A N 1
ATOM 887 C CA . THR A 1 114 ? -2.422 -14.832 -7.751 1.00 48.69 114 THR A CA 1
ATOM 888 C C . THR A 1 114 ? -1.257 -14.598 -8.713 1.00 48.69 114 THR A C 1
ATOM 890 O O . THR A 1 114 ? -1.477 -14.580 -9.921 1.00 48.69 114 THR A O 1
ATOM 893 N N . THR A 1 115 ? -0.014 -14.510 -8.231 1.00 45.78 115 THR A N 1
ATOM 894 C CA . THR A 1 115 ? 1.172 -14.348 -9.091 1.00 45.78 115 THR A CA 1
ATOM 895 C C . THR A 1 115 ? 1.470 -15.576 -9.948 1.00 45.78 115 THR A C 1
ATOM 897 O O . THR A 1 115 ? 1.923 -15.401 -11.074 1.00 45.78 115 THR A O 1
ATOM 900 N N . SER A 1 116 ? 1.171 -16.801 -9.492 1.00 40.97 116 SER A N 1
ATOM 901 C CA . SER A 1 116 ? 1.331 -17.984 -10.357 1.00 40.97 116 SER A CA 1
ATOM 902 C C . SER A 1 116 ? 0.216 -18.119 -11.394 1.00 40.97 116 SER A C 1
ATOM 904 O O . SER A 1 116 ? 0.416 -18.795 -12.393 1.00 40.97 116 SER A O 1
ATOM 906 N N . ARG A 1 117 ? -0.930 -17.444 -11.203 1.00 40.81 117 ARG A N 1
ATOM 907 C CA . ARG A 1 117 ? -2.057 -17.474 -12.148 1.00 40.81 117 ARG A CA 1
ATOM 908 C C . ARG A 1 117 ? -1.954 -16.469 -13.285 1.00 40.81 117 ARG A C 1
ATOM 910 O O . ARG A 1 117 ? -2.489 -16.748 -14.352 1.00 40.81 117 ARG A O 1
ATOM 917 N N . CYS A 1 118 ? -1.261 -15.347 -13.091 1.00 47.56 118 CYS A N 1
ATOM 918 C CA . CYS A 1 118 ? -1.006 -14.401 -14.182 1.00 47.56 118 CYS A CA 1
ATOM 919 C C . CYS A 1 118 ? -0.045 -14.964 -15.245 1.00 47.56 118 CYS A C 1
ATOM 921 O O . CYS A 1 118 ? -0.046 -14.472 -16.364 1.00 47.56 118 CYS A O 1
ATOM 923 N N . CYS A 1 119 ? 0.717 -16.015 -14.920 1.00 47.16 119 CYS A N 1
ATOM 924 C CA . CYS A 1 119 ? 1.596 -16.725 -15.855 1.00 47.16 119 CYS A CA 1
ATOM 925 C C . CYS A 1 119 ? 1.302 -18.235 -15.904 1.00 47.16 119 CYS A C 1
ATOM 927 O O . CYS A 1 119 ? 2.196 -19.021 -16.217 1.00 47.16 119 CYS A O 1
ATOM 929 N N . ASP A 1 120 ? 0.088 -18.668 -15.551 1.00 44.03 120 ASP A N 1
ATOM 930 C CA . ASP A 1 120 ? -0.268 -20.082 -15.677 1.00 44.03 120 ASP A CA 1
ATOM 931 C C . ASP A 1 120 ? -0.595 -20.397 -17.142 1.00 44.03 120 ASP A C 1
ATOM 933 O O . ASP A 1 120 ? -1.219 -19.597 -17.847 1.00 44.03 120 ASP A O 1
ATOM 937 N N . SER A 1 121 ? -0.188 -21.582 -17.593 1.00 52.56 121 SER A N 1
ATOM 938 C CA . SER A 1 121 ? -0.330 -22.079 -18.974 1.00 52.56 121 SER A CA 1
ATOM 939 C C . SER A 1 121 ? -1.741 -21.906 -19.561 1.00 52.56 121 SER A C 1
ATOM 941 O O . SER A 1 121 ? -1.906 -21.685 -20.756 1.00 52.56 121 SER A O 1
ATOM 943 N N . THR A 1 122 ? -2.763 -21.898 -18.705 1.00 50.38 122 THR A N 1
ATOM 944 C CA . THR A 1 122 ? -4.170 -21.701 -19.079 1.00 50.38 122 THR A CA 1
ATOM 945 C C . THR A 1 122 ? -4.528 -20.293 -19.583 1.00 50.38 122 THR A C 1
ATOM 947 O O . THR A 1 122 ? -5.560 -20.149 -20.245 1.00 50.38 122 THR A O 1
ATOM 950 N N . TRP A 1 123 ? -3.720 -19.263 -19.299 1.00 43.34 123 TRP A N 1
ATOM 951 C CA . TRP A 1 123 ? -3.928 -17.883 -19.777 1.00 43.34 123 TRP A CA 1
ATOM 952 C C . TRP A 1 123 ? -3.038 -17.502 -20.972 1.00 43.34 123 TRP A C 1
ATOM 954 O O . TRP A 1 123 ? -3.446 -16.655 -21.768 1.00 43.34 123 TRP A O 1
ATOM 964 N N . LEU A 1 124 ? -1.897 -18.180 -21.156 1.00 49.75 124 LEU A N 1
ATOM 965 C CA . LEU A 1 124 ? -1.055 -18.086 -22.360 1.00 49.75 124 LEU A CA 1
ATOM 966 C C . LEU A 1 124 ? -1.816 -18.536 -23.617 1.00 49.75 124 LEU A C 1
ATOM 968 O O . LEU A 1 124 ? -1.829 -17.824 -24.618 1.00 49.75 124 LEU A O 1
ATOM 972 N N . ASP A 1 125 ? -2.557 -19.644 -23.532 1.00 47.09 125 ASP A N 1
ATOM 973 C CA . ASP A 1 125 ? -3.363 -20.171 -24.648 1.00 47.09 125 ASP A CA 1
ATOM 974 C C . ASP A 1 125 ? -4.531 -19.255 -25.061 1.00 47.09 125 ASP A C 1
ATOM 976 O O . ASP A 1 125 ? -5.151 -19.452 -26.107 1.00 47.09 125 ASP A O 1
ATOM 980 N N . LYS A 1 126 ? -4.855 -18.246 -24.241 1.00 51.06 126 LYS A N 1
ATOM 981 C CA . LYS A 1 126 ? -5.950 -17.297 -24.483 1.00 51.06 126 LYS A CA 1
ATOM 982 C C . LYS A 1 126 ? -5.482 -15.895 -24.891 1.00 51.06 126 LYS A C 1
ATOM 984 O O . LYS A 1 126 ? -6.337 -15.046 -25.126 1.00 51.06 126 LYS A O 1
ATOM 989 N N . GLY A 1 127 ? -4.171 -15.656 -25.004 1.00 38.66 127 GLY A N 1
ATOM 990 C CA . GLY A 1 127 ? -3.611 -14.415 -25.561 1.00 38.66 127 GLY A CA 1
ATOM 991 C C . GLY A 1 127 ? -3.838 -13.156 -24.717 1.00 38.66 127 GLY A C 1
ATOM 992 O O . GLY A 1 127 ? -3.924 -12.061 -25.265 1.00 38.66 127 GLY A O 1
ATOM 993 N N . TYR A 1 128 ? -3.978 -13.304 -23.396 1.00 42.94 128 TYR A N 1
ATOM 994 C CA . TYR A 1 128 ? -4.112 -12.175 -22.461 1.00 42.94 128 TYR A CA 1
ATOM 995 C C . TYR A 1 128 ? -2.782 -11.768 -21.796 1.00 42.94 128 TYR A C 1
ATOM 997 O O . TYR A 1 128 ? -2.769 -10.882 -20.939 1.00 42.94 128 TYR A O 1
ATOM 1005 N N . CYS A 1 129 ? -1.676 -12.388 -22.215 1.00 45.50 129 CYS A N 1
ATOM 1006 C CA . CYS A 1 129 ? -0.298 -11.943 -22.024 1.00 45.50 129 CYS A CA 1
ATOM 1007 C C . CYS A 1 129 ? 0.436 -12.027 -23.363 1.00 45.50 129 CYS A C 1
ATOM 1009 O O . CYS A 1 129 ? 0.140 -12.981 -24.120 1.00 45.50 129 CYS A O 1
#

Mean predicted aligned error: 11.87 Å

Sequence (129 aa):
MGTTGLQLSTDVSQKMSFAPQFEITNSITAELTRIERARGFLDAAKLSEDWIAGMQKRSLVLEAHYTTHIEGTQLTLEQSERILAGQKVRGARPDDAQELLNYKKAFLLTPPNTTSRCCDSTWLDKGYC

=== Feature glossary ===
The record interleaves many kinds of information about one protein. Here is each kind framed as the question it answers.

Q: Are the domains correctly placed relative to each other?
A: Predicted aligned error is AlphaFold's pairwise confidence. Unlike pLDDT (per-residue), PAE is per-residue-pair and captures whether two parts of the structure are correctly placed relative to each other. Units are ångströms of expected positional error.

Q: Which residues are in helices, strands, or loops?
A: Eight-state secondary structure (DSSP): H is the canonical α-helix, G the tighter 3₁₀-helix, I the wider π-helix; E/B are β-structure, T and S are turns and bends, and '-' is everything else. DSSP derives these from the pattern of main-chain N–H···O=C hydrogen bonds, not from the sequence.

Q: What if only a Cα trace is available?
A: P-SEA three-state annotation labels each residue as helix, strand, or coil based purely on the geometry of the Cα trace. It serves as a fallback when the full backbone (and thus DSSP) is unavailable.

Q: What are the backbone torsion angles?
A: φ (phi) and ψ (psi) are the two rotatable backbone dihedrals per residue: φ is the C(i-1)–N–Cα–C torsion, ψ is the N–Cα–C–N(i+1) torsion, both in degrees on (−180°, 180°]. α-helical residues cluster near (−60°, −45°); β-strand residues near (−120°, +130°). A Ramachandran plot is simply a scatter of (φ, ψ) for every residue.

Q: What known structures does this most resemble?
A: Structural nearest neighbors (via Foldseek easy-search vs the PDB). Reported per hit: target PDB id, E-value, and alignment TM-score. A TM-score above ~0.5 is the conventional threshold for 'same fold'.

Q: What family and function is it annotated with?
A: Database cross-references. InterPro integrates a dozen domain/family signature databases into unified entries with residue-range hits. GO terms attach function/process/location labels with evidence codes. CATH codes position the fold in a four-level structural taxonomy. Organism is the NCBI-taxonomy species name.

Q: Which residues are buried vs exposed?
A: Solvent accessibility: the surface area of each residue that a 1.4 Å water probe can touch, in Å². When only backbone atoms are present the absolute 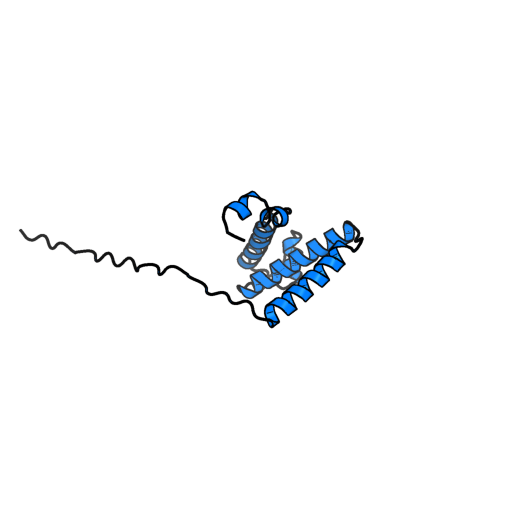values are lower than full-atom SASA (side chains contribute most of the area) and are flagged as backbone-only.

Q: What do the diagnostic plots show?
A: Three diagnostic plots accompany the record. The Cα contact map visualizes the tertiary structure as a 2D adjacency matrix (8 Å cutoff, sequence-local contacts suppressed). The Ramachandran plot shows the distribution of backbone (φ, ψ) torsions, with points in the α and β basins reflecting secondary structure content. The PAE plot shows AlphaFold's inter-residue confidence as a color matrix.

Q: What is the amino-acid chain?
A: The amino-acid sequence is the protein's primary structure: the linear order of residues from the N-terminus to the C-terminus, written in one-letter code. Everything else here — the 3D coordinates, the secondary structure, the domain annotations — is ultimately a consequence of this string.

Q: What do the rendered images show?
A: The six renders are orthographic views along the three Cartesian axes in both directions. Representation (cartoon, sticks, or surface) and color scheme (sequence-rainbow or by-chain) vary across proteins so the training set covers all the common visualization conventions.

Q: Where is each backbone atom in 3D?
A: The mmCIF table is the protein's shape written out atom by atom. For each backbone N, Cα, C, and carbonyl O, it records an (x, y, z) coordinate triple in Å plus the residue type, chain letter, and residue number.

Q: How mobile is each atom in the crystal?
A: For experimental (PDB) structures, the B-factor (temperature factor) quantifies the positional spread of each atom in the crystal — a combination of thermal vibration and static disorder — in units of Å². High B-factors mark flexible loops or poorly resolved regions; low B-factors mark the rigid, well-ordered core.

Q: How big and how compact is the whole molecule?
A: Three whole-structure scalars: the radius of gyration (RMS distance of Cα from centroid, in Å), the count of Cα–Cα contacts (pairs closer than 8 Å and separated by more than four residues in sequence — i.e. tertiary, not local, contacts), and the bounding-box dimensions. Together they distinguish compact globular folds from extended fibres or disordered chains.

Q: What does the local fold look like, residue by residue?
A: A 3Di character summarizes, for each residue, the relative orientation of the Cα frame of its nearest spatial neighbor. Because it encodes fold topo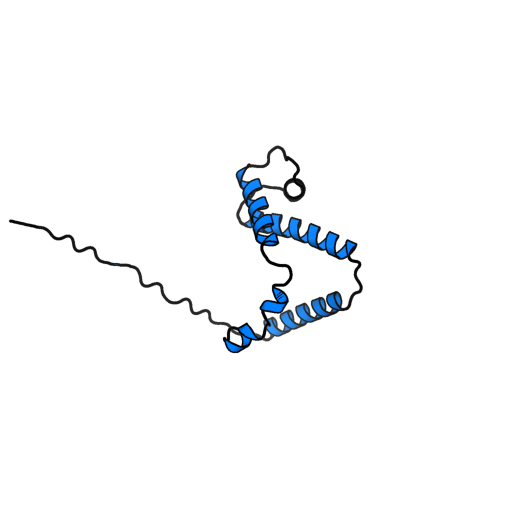logy rather than chemistry, 3Di alignments detect remote structural similarity that sequence alignment misses.

Q: How confident is the AlphaFold model at each residue?
A: For AlphaFold models, the B-factor field carries pLDDT — the model's own estimate of local accuracy on a 0–100 scale. Regions with pLDDT<50 should be treated as essentially unmodeled; they often correspond to intrinsically disordered segments.